Protein AF-A0A6G2DMW7-F1 (afdb_monomer_lite)

Sequence (56 aa):
FSGLDKDKCYSVSRFDEFFYGDELMNAGIKVSLSNLALCVPEYLTKLFVIEEVVCK

Foldseek 3Di:
DDDDDQAFWKDKPPDPDIDGPVCCVPVNDDDDPPVCPDHDPPDDDDDIDIDTDDDD

pLDDT: mean 87.03, std 12.99, range [56.34, 97.5]

Structure (mmCIF, N/CA/C/O backbone):
data_AF-A0A6G2DMW7-F1
#
_entry.id   AF-A0A6G2DMW7-F1
#
loop_
_atom_site.group_PDB
_atom_site.id
_atom_site.type_symbol
_atom_site.label_atom_id
_atom_site.label_alt_id
_atom_site.label_comp_id
_atom_site.label_asym_id
_atom_site.label_entity_id
_atom_site.label_seq_id
_atom_site.pdbx_PDB_ins_code
_atom_site.Cartn_x
_atom_site.Cartn_y
_atom_site.C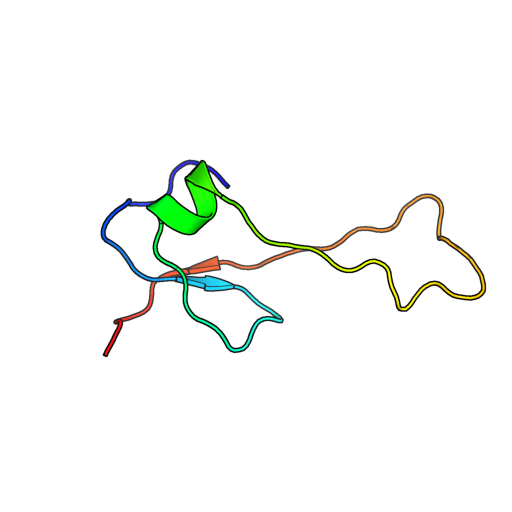artn_z
_atom_site.occupancy
_atom_site.B_iso_or_equiv
_atom_site.auth_seq_id
_atom_site.auth_comp_id
_atom_site.auth_asym_id
_atom_site.auth_atom_id
_atom_site.pdbx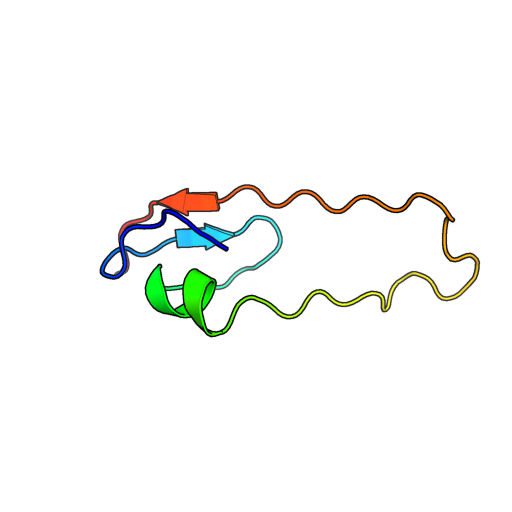_PDB_model_num
ATOM 1 N N . PHE A 1 1 ? 3.432 5.420 0.486 1.00 90.56 1 PHE A N 1
ATOM 2 C CA . PHE A 1 1 ? 2.006 5.660 0.159 1.00 90.56 1 PHE A CA 1
ATOM 3 C C . PHE A 1 1 ? 1.583 7.014 0.733 1.00 90.56 1 PHE A C 1
ATOM 5 O O . PHE A 1 1 ? 2.395 7.615 1.422 1.00 90.56 1 PHE A O 1
ATOM 12 N N . SER A 1 2 ? 0.389 7.539 0.440 1.00 93.50 2 SER A N 1
ATOM 13 C CA . SER A 1 2 ? -0.101 8.806 1.020 1.00 93.50 2 SER A CA 1
ATOM 14 C C . SER A 1 2 ? -1.625 8.809 1.171 1.00 93.50 2 SER A C 1
ATOM 16 O O . SER A 1 2 ? -2.317 8.105 0.439 1.00 93.50 2 SER A O 1
ATOM 18 N N . GLY A 1 3 ? -2.142 9.596 2.123 1.00 96.75 3 GLY A N 1
ATOM 19 C CA . GLY A 1 3 ? -3.585 9.783 2.330 1.00 96.75 3 GLY A CA 1
ATOM 20 C C . GLY A 1 3 ? -4.296 8.652 3.081 1.00 96.75 3 GLY A C 1
ATOM 21 O O . GLY A 1 3 ? -5.521 8.592 3.046 1.00 96.75 3 GLY A O 1
ATOM 22 N N . LEU A 1 4 ? -3.549 7.764 3.740 1.00 97.06 4 LEU A N 1
ATOM 23 C CA . LEU A 1 4 ? -4.108 6.702 4.575 1.00 97.06 4 LEU A CA 1
ATOM 24 C C . LEU A 1 4 ? -4.372 7.224 5.991 1.00 97.06 4 LEU A C 1
ATOM 26 O O . LEU A 1 4 ? -3.643 8.076 6.496 1.00 97.06 4 LEU A O 1
ATOM 30 N N . ASP A 1 5 ? -5.393 6.685 6.650 1.00 97.12 5 ASP A N 1
ATOM 31 C CA . ASP A 1 5 ? -5.568 6.877 8.090 1.00 97.12 5 ASP A CA 1
ATOM 32 C C . ASP A 1 5 ? -4.462 6.120 8.840 1.00 97.12 5 ASP A C 1
ATOM 34 O O . ASP A 1 5 ? -4.291 4.916 8.630 1.00 97.12 5 ASP A O 1
ATOM 38 N N . LYS A 1 6 ? -3.715 6.837 9.687 1.00 95.81 6 LYS A N 1
ATOM 39 C CA . LYS A 1 6 ? -2.518 6.341 10.376 1.00 95.81 6 LYS A CA 1
ATOM 40 C C . LYS A 1 6 ? -2.806 5.186 11.338 1.00 95.81 6 LYS A C 1
ATOM 42 O O . LYS A 1 6 ? -1.957 4.321 11.486 1.00 95.81 6 LYS A O 1
ATOM 47 N N . ASP A 1 7 ? -3.989 5.169 11.955 1.00 94.81 7 ASP A N 1
ATOM 48 C CA . ASP A 1 7 ? -4.338 4.205 13.010 1.00 94.81 7 ASP A CA 1
ATOM 49 C C . ASP A 1 7 ? -5.107 2.992 12.455 1.00 94.81 7 ASP A C 1
ATOM 51 O O . ASP A 1 7 ? -5.477 2.078 13.195 1.00 94.81 7 ASP A O 1
ATOM 55 N N . LYS A 1 8 ? -5.359 2.975 11.140 1.00 96.12 8 LYS A N 1
ATOM 56 C CA . LYS A 1 8 ? -6.061 1.891 10.454 1.00 96.12 8 LYS A CA 1
ATOM 57 C C . LYS A 1 8 ? -5.106 0.879 9.843 1.00 96.12 8 LYS A C 1
ATOM 59 O O . LYS A 1 8 ? -3.952 1.173 9.544 1.00 96.12 8 LYS A O 1
ATOM 64 N N . CYS A 1 9 ? -5.647 -0.313 9.643 1.00 96.69 9 CYS A N 1
ATOM 65 C CA . CYS A 1 9 ? -4.951 -1.494 9.170 1.00 96.69 9 CYS A CA 1
ATOM 66 C C . CYS A 1 9 ? -5.366 -1.796 7.729 1.00 96.69 9 CYS A C 1
ATOM 68 O O . CYS A 1 9 ? -6.547 -1.696 7.386 1.00 96.69 9 CYS A O 1
ATOM 70 N N . TYR A 1 10 ? -4.402 -2.153 6.885 1.00 97.12 10 TYR A N 1
ATOM 71 C CA . TYR A 1 10 ? -4.614 -2.346 5.456 1.00 97.12 10 TYR A CA 1
ATOM 72 C C . TYR A 1 10 ? -3.975 -3.640 4.965 1.00 97.12 10 TYR A C 1
ATOM 74 O O . TYR A 1 10 ? -2.850 -3.975 5.339 1.00 97.12 10 TYR A O 1
ATOM 82 N N . SER A 1 11 ? -4.668 -4.334 4.064 1.00 96.31 11 SER A N 1
ATOM 83 C CA . SER A 1 11 ? -4.061 -5.361 3.217 1.00 96.31 11 SER A CA 1
ATOM 84 C C . SER A 1 11 ? -3.575 -4.740 1.914 1.00 96.31 11 SER A C 1
ATOM 86 O O . SER A 1 11 ? -4.281 -3.933 1.302 1.00 96.31 11 SER A O 1
ATOM 88 N N . VAL A 1 12 ? -2.394 -5.150 1.456 1.00 95.81 12 VAL A N 1
ATOM 89 C CA . VAL A 1 12 ? -1.839 -4.741 0.162 1.00 95.81 12 VAL A CA 1
ATOM 90 C C . VAL A 1 12 ? -1.818 -5.954 -0.756 1.00 95.81 12 VAL A C 1
ATOM 92 O O . VAL A 1 12 ? -1.214 -6.973 -0.434 1.00 95.81 12 VAL A O 1
ATOM 95 N N . SER A 1 13 ? -2.446 -5.856 -1.929 1.00 94.00 13 SER A N 1
ATOM 96 C CA . SER A 1 13 ? -2.492 -6.966 -2.886 1.00 94.00 13 SER A CA 1
ATOM 97 C C . SER A 1 13 ? -1.089 -7.531 -3.146 1.00 94.00 13 SER A C 1
ATOM 99 O O . SER A 1 13 ? -0.172 -6.753 -3.431 1.00 94.00 13 SER A O 1
ATOM 101 N N . ARG A 1 14 ? -0.954 -8.867 -3.162 1.00 88.62 14 ARG A N 1
ATOM 102 C CA . ARG A 1 14 ? 0.311 -9.620 -3.347 1.00 88.62 14 ARG A CA 1
ATOM 103 C C . ARG A 1 14 ? 1.228 -9.681 -2.117 1.00 88.62 14 ARG A C 1
ATOM 105 O O . ARG A 1 14 ? 2.338 -10.191 -2.247 1.00 88.62 14 ARG A O 1
ATOM 112 N N . PHE A 1 15 ? 0.778 -9.181 -0.972 1.00 90.81 15 PHE A N 1
ATOM 113 C CA . PHE A 1 15 ? 1.409 -9.397 0.325 1.00 90.81 15 PHE A CA 1
ATOM 114 C C . PHE A 1 15 ? 0.420 -10.139 1.222 1.00 90.81 15 PHE A C 1
ATOM 116 O O . PHE A 1 15 ? -0.758 -9.794 1.253 1.00 90.81 15 PHE A O 1
ATOM 123 N N . ASP A 1 16 ? 0.911 -11.141 1.946 1.00 90.06 16 ASP A N 1
ATOM 124 C CA . ASP A 1 16 ? 0.112 -11.900 2.919 1.00 90.06 16 ASP A CA 1
ATOM 125 C C . ASP A 1 16 ? 0.101 -11.224 4.308 1.00 90.06 16 ASP A C 1
ATOM 127 O O . ASP A 1 16 ? -0.450 -11.754 5.271 1.00 90.06 16 ASP A O 1
ATOM 131 N N . GLU A 1 17 ? 0.727 -10.050 4.408 1.00 91.31 17 GLU A N 1
ATOM 132 C CA . GLU A 1 17 ? 0.898 -9.259 5.625 1.00 91.31 17 GLU A CA 1
ATOM 133 C C . GLU A 1 17 ? -0.095 -8.086 5.672 1.00 91.31 17 GLU A C 1
ATOM 135 O O . GLU A 1 17 ? -0.561 -7.588 4.641 1.00 91.31 17 GLU A O 1
ATOM 140 N N . PHE A 1 18 ? -0.382 -7.625 6.890 1.00 94.50 18 PHE A N 1
ATOM 141 C CA . PHE A 1 18 ? -1.154 -6.412 7.147 1.00 94.50 18 PHE A CA 1
ATOM 142 C C . PHE A 1 18 ? -0.229 -5.294 7.606 1.00 94.50 18 PHE A C 1
ATOM 144 O O . PHE A 1 18 ? 0.744 -5.547 8.312 1.00 94.50 18 PHE A O 1
ATOM 151 N N . PHE A 1 19 ? -0.568 -4.066 7.228 1.00 94.88 19 PHE A N 1
ATOM 152 C CA . PHE A 1 19 ? 0.237 -2.888 7.526 1.00 94.88 19 PHE A CA 1
ATOM 153 C C . PHE A 1 19 ? -0.631 -1.796 8.128 1.00 94.88 19 PHE A C 1
ATOM 155 O O . PHE A 1 19 ? -1.761 -1.574 7.678 1.00 94.88 19 PHE A O 1
ATOM 162 N N . TYR A 1 20 ? -0.090 -1.070 9.097 1.00 96.31 20 TYR A N 1
ATOM 163 C CA . TYR A 1 20 ? -0.710 0.169 9.542 1.00 96.31 20 TYR A CA 1
ATOM 164 C C . TYR A 1 20 ? -0.530 1.277 8.497 1.00 96.31 20 TYR A C 1
ATOM 166 O O . TYR A 1 20 ? 0.402 1.282 7.683 1.00 96.31 20 TYR A O 1
ATOM 174 N N . GLY A 1 21 ? -1.458 2.234 8.486 1.00 96.88 21 GLY A N 1
ATOM 175 C CA . GLY A 1 21 ? -1.409 3.354 7.551 1.00 96.88 21 GLY A CA 1
ATOM 176 C C . GLY A 1 21 ? -0.143 4.196 7.708 1.00 96.8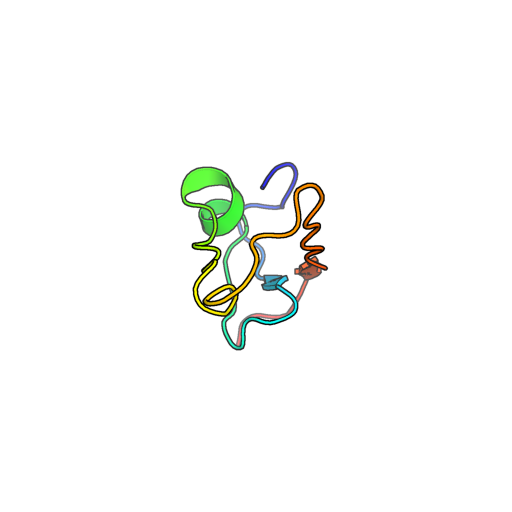8 21 GLY A C 1
ATOM 177 O O . GLY A 1 21 ? 0.412 4.657 6.709 1.00 96.88 21 GLY A O 1
ATOM 178 N N . ASP A 1 22 ? 0.350 4.371 8.935 1.00 97.25 22 ASP A N 1
ATOM 179 C CA . ASP A 1 22 ? 1.603 5.076 9.198 1.00 97.25 22 ASP A CA 1
ATOM 180 C C . ASP A 1 22 ? 2.833 4.323 8.673 1.00 97.25 22 ASP A C 1
ATOM 182 O O . ASP A 1 22 ? 3.709 4.952 8.083 1.00 97.25 22 ASP A O 1
ATOM 186 N N . GLU A 1 23 ? 2.882 2.997 8.786 1.00 96.88 23 GLU A N 1
ATOM 187 C CA . GLU A 1 23 ? 3.942 2.160 8.216 1.00 96.88 23 GLU A CA 1
ATOM 188 C C . GLU A 1 23 ? 4.001 2.324 6.692 1.00 96.88 23 GLU A C 1
ATOM 190 O O . GLU A 1 23 ? 5.056 2.617 6.124 1.00 96.88 23 GLU A O 1
ATOM 195 N N . LEU A 1 24 ? 2.852 2.241 6.013 1.00 96.69 24 LEU A N 1
ATOM 196 C CA . LEU A 1 24 ? 2.769 2.421 4.561 1.00 96.69 24 LEU A CA 1
ATOM 197 C C . LEU A 1 24 ? 3.155 3.843 4.120 1.00 96.69 24 LEU A C 1
ATOM 199 O O . LEU A 1 24 ? 3.737 4.040 3.044 1.00 96.69 24 LEU A O 1
ATOM 203 N N . MET A 1 25 ? 2.816 4.860 4.908 1.00 97.50 25 MET A N 1
ATOM 204 C CA . MET A 1 25 ? 3.133 6.246 4.564 1.00 97.50 25 MET A CA 1
ATOM 205 C C . MET A 1 25 ? 4.586 6.617 4.864 1.00 97.50 25 MET A C 1
ATOM 207 O O . MET A 1 25 ? 5.204 7.296 4.045 1.00 97.50 25 MET A O 1
ATOM 211 N N . ASN A 1 26 ? 5.140 6.145 5.982 1.00 97.38 26 ASN A N 1
ATOM 212 C CA . ASN A 1 26 ? 6.447 6.573 6.478 1.00 97.38 26 ASN A CA 1
ATOM 213 C C . ASN A 1 26 ? 7.586 5.622 6.086 1.00 97.38 26 ASN A C 1
ATOM 215 O O . ASN A 1 26 ? 8.665 6.089 5.729 1.00 97.38 26 ASN A O 1
ATOM 219 N N . ALA A 1 27 ? 7.363 4.304 6.136 1.00 96.38 27 ALA A N 1
ATOM 220 C CA . ALA A 1 27 ? 8.366 3.296 5.779 1.00 96.38 27 ALA A CA 1
ATOM 221 C C . ALA A 1 27 ? 8.191 2.784 4.339 1.00 96.38 27 ALA A C 1
ATOM 223 O O . ALA A 1 27 ? 9.172 2.528 3.637 1.00 96.38 27 ALA A O 1
ATOM 224 N N . GLY A 1 28 ? 6.943 2.673 3.874 1.00 94.88 28 GLY A N 1
ATOM 225 C CA . GLY A 1 28 ? 6.615 2.104 2.569 1.00 94.88 28 GLY A CA 1
ATOM 226 C C . GLY A 1 28 ? 6.770 0.581 2.530 1.00 94.88 28 GLY A C 1
ATOM 227 O O . GLY A 1 28 ? 6.848 -0.079 3.560 1.00 94.88 28 GLY A O 1
ATOM 228 N N . ILE A 1 29 ? 6.797 0.010 1.322 1.00 92.50 29 ILE A N 1
ATOM 229 C CA . ILE A 1 29 ? 6.948 -1.439 1.116 1.00 92.50 29 ILE A CA 1
ATOM 230 C C . ILE A 1 29 ? 8.124 -1.743 0.196 1.00 92.50 29 ILE A C 1
ATOM 232 O O . ILE A 1 29 ? 8.397 -1.023 -0.770 1.00 92.50 29 ILE A O 1
ATOM 236 N N . LYS A 1 30 ? 8.801 -2.862 0.456 1.00 90.31 30 LYS A N 1
ATOM 237 C CA . LYS A 1 30 ? 9.873 -3.347 -0.409 1.00 90.31 30 LYS A CA 1
ATOM 238 C C . LYS A 1 30 ? 9.285 -4.106 -1.596 1.00 90.31 30 LYS A C 1
ATOM 240 O O . LYS A 1 30 ? 8.753 -5.201 -1.453 1.00 90.31 30 LYS A O 1
ATOM 245 N N . VAL A 1 31 ? 9.446 -3.556 -2.795 1.00 86.94 31 VAL A N 1
ATOM 246 C CA . VAL A 1 31 ? 9.013 -4.207 -4.036 1.00 86.94 31 VAL A CA 1
ATOM 247 C C . VAL A 1 31 ? 10.195 -4.937 -4.667 1.00 86.94 31 VAL A C 1
ATOM 249 O O . VAL A 1 31 ? 11.112 -4.310 -5.190 1.00 86.94 31 VAL A O 1
ATOM 252 N N . SER A 1 32 ? 10.183 -6.273 -4.644 1.00 80.12 32 SER A N 1
ATOM 253 C CA . SER A 1 32 ? 11.235 -7.052 -5.310 1.00 80.12 32 SER A CA 1
ATOM 254 C C . SER A 1 32 ? 11.101 -6.999 -6.834 1.00 80.12 32 SER A C 1
ATOM 256 O O . SER A 1 32 ? 10.001 -7.136 -7.372 1.00 80.12 32 SER A O 1
ATOM 258 N N . LEU A 1 33 ? 12.221 -6.864 -7.544 1.00 74.19 33 LEU A N 1
ATOM 259 C CA . LEU A 1 33 ? 12.311 -6.989 -9.007 1.00 74.19 33 LEU A CA 1
ATOM 260 C C . LEU A 1 33 ? 12.808 -8.381 -9.451 1.00 74.19 33 LEU A C 1
ATOM 262 O O . LEU A 1 33 ? 12.999 -8.618 -10.640 1.00 74.19 33 LEU A O 1
ATOM 266 N N . SER A 1 34 ? 12.991 -9.311 -8.506 1.00 63.59 34 SER A N 1
ATOM 267 C CA . SER A 1 34 ? 13.787 -10.543 -8.644 1.00 63.59 34 SER A CA 1
ATOM 268 C C . SER A 1 34 ? 13.324 -11.572 -9.684 1.00 63.59 34 SER A C 1
ATOM 270 O O . SER A 1 34 ? 14.069 -12.503 -9.957 1.00 63.59 34 SER A O 1
ATOM 272 N N . ASN A 1 35 ? 12.150 -11.418 -10.302 1.00 56.34 35 ASN A N 1
ATOM 273 C CA . ASN A 1 35 ? 11.680 -12.353 -11.336 1.00 56.34 35 ASN A CA 1
ATOM 274 C C . ASN A 1 35 ? 12.068 -11.940 -12.770 1.00 56.34 35 ASN A C 1
ATOM 276 O O . ASN A 1 35 ? 11.679 -12.610 -13.722 1.00 56.34 35 ASN A O 1
ATOM 280 N N . LEU A 1 36 ? 12.833 -10.858 -12.952 1.00 57.69 36 LEU A N 1
ATOM 281 C CA . LEU A 1 36 ? 13.271 -10.369 -14.265 1.00 57.69 36 LEU A CA 1
ATOM 282 C C . LEU A 1 36 ? 14.714 -10.789 -14.572 1.00 57.69 36 LEU A C 1
ATOM 284 O O . LEU A 1 36 ? 15.580 -9.953 -14.799 1.00 57.69 36 LEU A O 1
ATOM 288 N N . ALA A 1 37 ? 14.993 -12.092 -14.553 1.00 57.09 37 ALA A N 1
ATOM 289 C CA . ALA A 1 37 ? 16.347 -12.606 -14.779 1.00 57.09 37 ALA A CA 1
ATOM 290 C C . ALA A 1 37 ? 16.781 -12.640 -16.262 1.00 57.09 37 ALA A C 1
ATOM 292 O O . ALA A 1 37 ? 17.937 -12.941 -16.536 1.00 57.09 37 ALA A O 1
ATOM 293 N N . LEU A 1 38 ? 15.893 -12.356 -17.227 1.00 59.31 38 LEU A N 1
ATOM 294 C CA . LEU A 1 38 ? 16.198 -12.556 -18.658 1.00 59.31 38 LEU A CA 1
ATOM 295 C C . LEU A 1 38 ? 15.822 -11.392 -19.586 1.00 59.31 38 LEU A C 1
ATOM 297 O O . LEU A 1 38 ? 16.324 -11.323 -20.702 1.00 59.31 38 LEU A O 1
ATOM 301 N N . CYS A 1 39 ? 14.975 -10.461 -19.148 1.00 61.22 39 CYS A N 1
ATOM 302 C CA . CYS A 1 39 ? 14.637 -9.256 -19.902 1.00 61.22 39 CYS A CA 1
ATOM 303 C C . CYS A 1 39 ? 13.932 -8.303 -18.935 1.00 61.22 39 CYS A C 1
ATOM 305 O O . CYS A 1 39 ? 12.855 -8.640 -18.446 1.00 61.22 39 CYS A O 1
ATOM 307 N N . VAL A 1 40 ? 14.533 -7.164 -18.588 1.00 65.75 40 VAL A N 1
ATOM 308 C CA . VAL A 1 40 ? 13.815 -6.123 -17.838 1.00 65.75 40 VAL A CA 1
ATOM 309 C C . VAL A 1 40 ? 12.939 -5.401 -18.862 1.00 65.75 40 VAL A C 1
ATOM 311 O O . VAL A 1 40 ? 13.496 -4.753 -19.745 1.00 65.75 40 VAL A O 1
ATOM 314 N N . PRO A 1 41 ? 11.598 -5.524 -18.817 1.00 70.75 41 PRO A N 1
ATOM 315 C CA . PRO A 1 41 ? 10.751 -4.802 -19.749 1.00 70.75 41 PRO A CA 1
ATOM 316 C C . PRO A 1 41 ? 10.926 -3.309 -19.475 1.00 70.75 41 PRO A C 1
ATOM 318 O O . PRO A 1 41 ? 10.753 -2.881 -18.332 1.00 70.75 41 PRO A O 1
ATOM 321 N N . GLU A 1 42 ? 11.227 -2.524 -20.511 1.00 74.81 42 GLU A N 1
ATOM 322 C CA . GLU A 1 42 ? 11.416 -1.065 -20.411 1.00 74.81 42 GLU A CA 1
ATOM 323 C C . GLU A 1 42 ? 10.201 -0.341 -19.793 1.00 74.81 42 GLU A C 1
ATOM 325 O O . GLU A 1 42 ? 10.342 0.747 -19.242 1.00 74.81 42 GLU A O 1
ATOM 330 N N . TYR A 1 43 ? 9.021 -0.974 -19.806 1.00 81.25 43 TYR A N 1
ATOM 331 C CA . TYR A 1 43 ? 7.758 -0.423 -19.303 1.00 81.25 43 TYR A CA 1
ATOM 332 C C . TYR A 1 43 ? 7.046 -1.353 -18.304 1.00 81.25 43 TYR A C 1
ATOM 334 O O . TYR A 1 43 ? 5.853 -1.641 -18.430 1.00 81.25 43 TYR A O 1
ATOM 342 N N . LEU A 1 44 ? 7.763 -1.863 -17.297 1.00 81.25 44 LEU A N 1
ATOM 343 C CA . LEU A 1 44 ? 7.145 -2.668 -16.239 1.00 81.25 44 LEU A CA 1
ATOM 344 C C . LEU A 1 44 ? 6.261 -1.812 -15.316 1.00 81.25 44 LEU A C 1
ATOM 346 O O . LEU A 1 44 ? 6.748 -0.920 -14.628 1.00 81.25 44 LEU A O 1
ATOM 350 N N . THR A 1 45 ? 4.981 -2.174 -15.202 1.00 86.19 45 THR A N 1
ATOM 351 C CA . THR A 1 45 ? 4.058 -1.591 -14.217 1.00 86.19 45 THR A CA 1
ATOM 352 C C . THR A 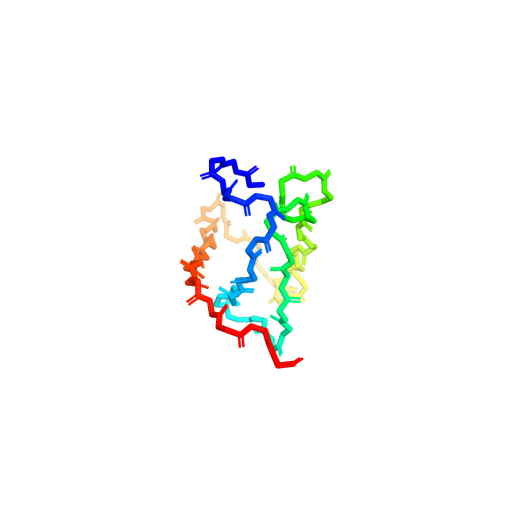1 45 ? 3.695 -2.616 -13.145 1.00 86.19 45 THR A C 1
ATOM 354 O O . THR A 1 45 ? 3.333 -3.753 -13.451 1.00 86.19 45 THR A O 1
ATOM 357 N N . LYS A 1 46 ? 3.754 -2.209 -11.873 1.00 87.19 46 LYS A N 1
ATOM 358 C CA . LYS A 1 46 ? 3.220 -2.973 -10.739 1.00 87.19 46 LYS A CA 1
ATOM 359 C C . LYS A 1 46 ? 2.124 -2.168 -10.064 1.00 87.19 46 LYS A C 1
ATOM 361 O O . LYS A 1 46 ? 2.386 -1.103 -9.516 1.00 87.19 46 LYS A O 1
ATOM 366 N N . LEU A 1 47 ? 0.908 -2.698 -10.120 1.00 92.31 47 LEU A N 1
ATOM 367 C CA . LEU A 1 47 ? -0.246 -2.135 -9.438 1.00 92.31 47 LEU A CA 1
ATOM 368 C C . LEU A 1 47 ? -0.419 -2.814 -8.079 1.00 92.31 47 LEU A C 1
ATOM 370 O O . LEU A 1 47 ? -0.342 -4.044 -7.990 1.00 92.31 47 LEU A O 1
ATOM 374 N N . PHE A 1 48 ? -0.689 -2.003 -7.060 1.00 94.56 48 PHE A N 1
ATOM 375 C CA . PHE A 1 48 ? -1.035 -2.444 -5.717 1.00 94.56 48 PHE A CA 1
ATOM 376 C C . PHE A 1 48 ? -2.426 -1.918 -5.372 1.00 94.56 48 PHE A C 1
ATOM 378 O O . PHE A 1 48 ? -2.664 -0.714 -5.458 1.00 94.56 48 PHE A O 1
ATOM 385 N N . VAL A 1 49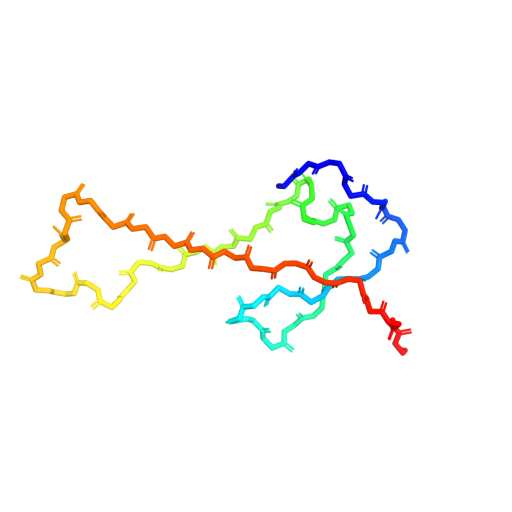 ? -3.333 -2.821 -5.006 1.00 96.12 49 VAL A N 1
ATOM 386 C CA . VAL A 1 49 ? -4.646 -2.484 -4.443 1.00 96.12 49 VAL A CA 1
ATOM 387 C C . VAL A 1 49 ? -4.516 -2.503 -2.925 1.00 96.12 49 VAL A C 1
ATOM 389 O O . VAL A 1 49 ? -3.893 -3.416 -2.381 1.00 96.12 49 VAL A O 1
ATOM 392 N N . ILE A 1 50 ? -5.053 -1.480 -2.266 1.00 96.38 50 ILE A N 1
ATOM 393 C CA . ILE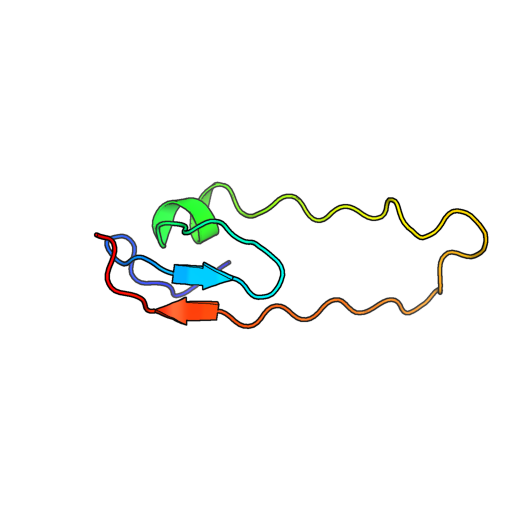 A 1 50 ? -4.983 -1.295 -0.816 1.00 96.38 50 ILE A CA 1
ATOM 394 C C . ILE A 1 50 ? -6.412 -1.272 -0.294 1.00 96.38 50 ILE A C 1
ATOM 396 O O . ILE A 1 50 ? -7.218 -0.466 -0.758 1.00 96.38 50 ILE A O 1
ATOM 400 N N . GLU A 1 51 ? -6.711 -2.144 0.660 1.00 96.81 51 GLU A N 1
ATOM 401 C CA . GLU A 1 51 ? -8.043 -2.279 1.250 1.00 96.81 51 GLU A CA 1
ATOM 402 C C . GLU A 1 51 ? -7.934 -2.172 2.770 1.00 96.81 51 GLU A C 1
ATOM 404 O O . GLU A 1 51 ? -7.038 -2.763 3.373 1.00 96.81 51 GLU A O 1
ATOM 409 N N . GLU A 1 52 ? -8.822 -1.387 3.383 1.00 96.50 52 GLU A N 1
ATOM 410 C CA . GLU A 1 52 ? -8.946 -1.314 4.840 1.00 96.50 52 GLU A CA 1
ATOM 411 C C . GLU A 1 52 ? -9.485 -2.644 5.375 1.00 96.50 52 GLU A C 1
ATOM 413 O O . GLU A 1 52 ? -10.460 -3.189 4.854 1.00 96.50 52 GLU A O 1
ATOM 418 N N . VAL A 1 53 ? -8.872 -3.145 6.443 1.00 94.81 53 VAL A N 1
ATOM 419 C CA . VAL A 1 53 ? -9.266 -4.388 7.106 1.00 94.81 53 VAL A CA 1
ATOM 420 C C . VAL A 1 53 ? -9.328 -4.196 8.617 1.00 94.81 53 VAL A C 1
ATOM 422 O O . VAL A 1 53 ? -8.711 -3.298 9.189 1.00 94.81 53 VAL A O 1
ATOM 425 N N . VAL A 1 54 ? -10.063 -5.079 9.291 1.00 89.62 54 VAL A N 1
ATOM 426 C CA . VAL A 1 54 ? -10.071 -5.128 10.755 1.00 89.62 54 VAL A CA 1
ATOM 427 C C . VAL A 1 54 ? -8.857 -5.936 11.210 1.00 89.62 54 VAL A C 1
ATOM 429 O O . VAL A 1 54 ? -8.849 -7.161 11.080 1.00 89.62 54 VAL A O 1
ATOM 432 N N . CYS A 1 55 ? -7.834 -5.254 11.729 1.00 68.12 55 CYS A N 1
ATOM 433 C CA . CYS A 1 55 ? -6.730 -5.902 12.440 1.00 68.12 55 CYS A CA 1
ATOM 434 C C . CYS A 1 55 ? -7.314 -6.696 13.629 1.00 68.12 55 CYS A C 1
ATOM 436 O O . CYS A 1 55 ? -8.080 -6.140 14.421 1.00 68.12 55 CYS A O 1
ATOM 438 N N . LYS A 1 56 ? -7.010 -7.996 13.709 1.00 60.03 56 LYS A N 1
ATOM 439 C CA . LYS A 1 56 ? -7.388 -8.861 14.839 1.00 60.03 56 LYS A CA 1
ATOM 440 C C . LYS A 1 56 ? -6.379 -8.771 15.970 1.00 60.03 56 LYS A C 1
ATOM 442 O O . LYS A 1 56 ? -5.175 -8.678 15.654 1.00 60.03 56 LYS A O 1
#

Organism: Streptococcus pneumoniae (NCBI:txid1313)

Secondary structure (DSSP, 8-state):
--S--TT-EEEETT-SSEEEHHHHHHT------TT-SS---TT------EEEE---

Radius of gyration: 13.55 Å; chains: 1; bounding box: 26×22×35 Å

InterPro domains:
  IPR013780 Glycosyl hydrolase, all-beta [G3DSA:2.60.40.1180] (1-55)
  IPR031705 Glycosyl hydrolase family 36, C-terminal [PF16874] (2-33)